Protein AF-A0A0C9ZF74-F1 (afdb_monomer_lite)

Secondary structure (DSSP, 8-state):
-HHHHH----SSTTEEE--STTT--EEEHHHHHHHIIIIIS---EE-TTT--EESSHHHHHHHHHS-SS--------------------

Foldseek 3Di:
DCCVPQPFDDPDQFWTFHPPVPGRDIDGPVVVVLVCCCPPVVNWDADPQPRDIHSDDVVNVVCVVVPPGDDPDPPPPPVPPDPPPDDDD

Structure (mmCIF, N/CA/C/O backbone):
data_AF-A0A0C9ZF74-F1
#
_entry.id   AF-A0A0C9ZF74-F1
#
loop_
_atom_site.group_PDB
_atom_site.id
_atom_site.type_symbol
_atom_site.label_atom_id
_atom_site.label_alt_id
_atom_site.label_comp_id
_atom_site.label_asym_id
_atom_site.label_entity_id
_atom_site.label_seq_id
_atom_site.pdbx_PDB_ins_code
_atom_site.Cartn_x
_atom_site.Cartn_y
_atom_site.Cartn_z
_atom_site.occupancy
_atom_site.B_iso_or_e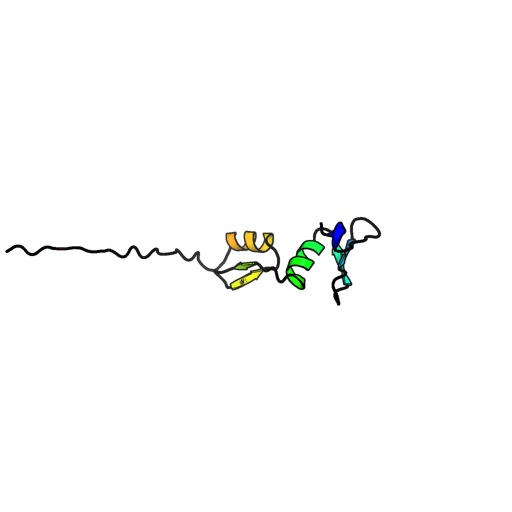quiv
_atom_site.auth_seq_id
_atom_site.auth_comp_id
_atom_site.auth_asym_id
_atom_site.auth_atom_id
_atom_site.pdbx_PDB_model_num
ATOM 1 N N . HIS A 1 1 ? 11.088 -15.273 -8.066 1.00 50.59 1 HIS A N 1
ATOM 2 C CA . HIS A 1 1 ? 9.679 -15.070 -8.462 1.00 50.59 1 HIS A CA 1
ATOM 3 C C . HIS A 1 1 ? 9.507 -13.745 -9.205 1.00 50.59 1 HIS A C 1
ATOM 5 O O . HIS A 1 1 ? 9.324 -13.794 -10.410 1.00 50.59 1 HIS A O 1
ATOM 11 N N . LEU A 1 2 ? 9.689 -12.579 -8.559 1.00 51.56 2 LEU A N 1
ATOM 12 C CA . LEU A 1 2 ? 9.529 -11.266 -9.216 1.00 51.56 2 LEU A CA 1
ATOM 13 C C . LEU A 1 2 ? 10.518 -10.998 -10.374 1.00 51.56 2 LEU A C 1
ATOM 15 O O . LEU A 1 2 ? 10.070 -10.707 -11.475 1.00 51.56 2 LEU A O 1
ATOM 19 N N . CYS A 1 3 ? 11.834 -11.196 -10.195 1.00 53.28 3 CYS A N 1
ATOM 20 C CA . CYS A 1 3 ? 12.797 -11.048 -11.307 1.00 53.28 3 CYS A CA 1
ATOM 21 C C . CYS A 1 3 ? 12.602 -12.075 -12.434 1.00 53.28 3 CYS A C 1
ATOM 23 O O . CYS A 1 3 ? 12.835 -11.765 -13.595 1.00 53.28 3 CYS A O 1
ATOM 25 N N . SER A 1 4 ? 12.191 -13.295 -12.084 1.00 50.84 4 SER A N 1
ATOM 26 C CA . SER A 1 4 ? 12.108 -14.447 -12.991 1.00 50.84 4 SER A CA 1
ATOM 27 C C . SER A 1 4 ? 10.936 -14.348 -13.973 1.00 50.84 4 SER A C 1
ATOM 29 O O . SER A 1 4 ? 11.049 -14.807 -15.101 1.00 50.84 4 SER A O 1
ATOM 31 N N . VAL A 1 5 ? 9.813 -13.778 -13.523 1.00 54.78 5 VAL A N 1
ATOM 32 C CA . VAL A 1 5 ? 8.546 -13.735 -14.275 1.00 54.78 5 VAL A CA 1
ATOM 33 C C . VAL A 1 5 ? 8.232 -12.324 -14.780 1.00 54.78 5 VAL A C 1
ATOM 35 O O . VAL A 1 5 ? 7.649 -12.181 -15.847 1.00 54.78 5 VAL A O 1
ATOM 38 N N . HIS A 1 6 ? 8.649 -11.276 -14.057 1.00 57.78 6 HIS A N 1
ATOM 39 C CA . HIS A 1 6 ? 8.269 -9.889 -14.360 1.00 57.78 6 HIS A CA 1
ATOM 40 C C . HIS A 1 6 ? 9.420 -9.020 -14.907 1.00 57.78 6 HIS A C 1
ATOM 42 O O . HIS A 1 6 ? 9.243 -7.819 -15.084 1.00 57.78 6 HIS A O 1
ATOM 48 N N . GLY A 1 7 ? 10.593 -9.601 -15.201 1.00 56.75 7 GLY A N 1
ATOM 49 C CA . GLY A 1 7 ? 11.604 -8.956 -16.054 1.00 56.75 7 GLY A CA 1
ATOM 50 C C . GLY A 1 7 ? 12.333 -7.743 -15.459 1.00 56.75 7 GLY A C 1
ATOM 51 O O . GLY A 1 7 ? 12.656 -6.808 -16.185 1.00 56.75 7 GLY A O 1
ATOM 52 N N . CYS A 1 8 ? 12.633 -7.737 -14.159 1.00 59.41 8 CYS A N 1
ATOM 53 C CA . CYS A 1 8 ? 13.493 -6.706 -13.567 1.00 59.41 8 CYS A CA 1
ATOM 54 C C . CYS A 1 8 ? 14.963 -6.908 -14.000 1.00 59.41 8 CYS A C 1
ATOM 56 O O . CYS A 1 8 ? 15.646 -7.779 -13.462 1.00 59.41 8 CYS A O 1
ATOM 58 N N . ARG A 1 9 ? 15.449 -6.112 -14.964 1.00 57.59 9 ARG A N 1
ATOM 59 C CA . ARG A 1 9 ? 16.877 -5.985 -15.319 1.00 57.59 9 ARG A CA 1
ATOM 60 C C . ARG A 1 9 ? 17.403 -4.641 -14.809 1.00 57.59 9 ARG A C 1
ATOM 62 O O . ARG A 1 9 ? 16.853 -3.612 -15.186 1.00 57.59 9 ARG A O 1
ATOM 69 N N . GLY A 1 10 ? 18.422 -4.668 -13.951 1.00 55.94 10 GLY A N 1
ATOM 70 C CA . GLY A 1 10 ? 19.155 -3.484 -13.480 1.00 55.94 10 GLY A CA 1
ATOM 71 C C . GLY A 1 10 ? 20.522 -3.373 -14.163 1.00 55.94 10 GLY A C 1
ATOM 72 O O . GLY A 1 10 ? 21.073 -4.389 -14.588 1.00 55.94 10 GLY A O 1
ATOM 73 N N . ALA A 1 11 ? 21.045 -2.151 -14.291 1.00 57.72 11 ALA A N 1
ATOM 74 C CA . ALA A 1 11 ? 22.396 -1.874 -14.804 1.00 57.72 11 ALA A CA 1
ATOM 75 C C . ALA A 1 11 ? 23.482 -2.077 -13.723 1.00 57.72 11 ALA A C 1
ATOM 77 O O . ALA A 1 11 ? 24.618 -2.430 -14.022 1.00 57.72 11 ALA A O 1
ATOM 78 N N . ASP A 1 12 ? 23.085 -1.922 -12.466 1.00 61.97 12 ASP A N 1
ATOM 79 C CA . ASP A 1 12 ? 23.784 -2.167 -11.214 1.00 61.97 12 ASP A CA 1
ATOM 80 C C . ASP A 1 12 ? 22.696 -2.596 -10.200 1.00 61.97 12 ASP A C 1
ATOM 82 O O . ASP A 1 12 ? 21.578 -2.092 -10.250 1.00 61.97 12 ASP A O 1
ATOM 86 N N . ASP A 1 13 ? 22.937 -3.585 -9.330 1.00 62.62 13 ASP A N 1
ATOM 87 C CA . ASP A 1 13 ? 21.911 -4.329 -8.537 1.00 62.62 13 ASP A CA 1
ATOM 88 C C . ASP A 1 13 ? 21.044 -3.475 -7.564 1.00 62.62 13 ASP A C 1
ATOM 90 O O . ASP A 1 13 ? 20.240 -3.998 -6.790 1.00 62.62 13 ASP A O 1
ATOM 94 N N . THR A 1 14 ? 21.173 -2.149 -7.597 1.00 71.31 14 THR A N 1
ATOM 95 C CA . THR A 1 14 ? 20.547 -1.192 -6.679 1.00 71.31 14 THR A CA 1
ATOM 96 C C . THR A 1 14 ? 19.177 -0.703 -7.159 1.00 71.31 14 THR A C 1
ATOM 98 O O . THR A 1 14 ? 18.254 -0.579 -6.349 1.00 71.31 14 THR A O 1
ATOM 101 N N . THR A 1 15 ? 19.009 -0.471 -8.468 1.00 79.62 15 THR A N 1
ATOM 102 C CA . THR A 1 15 ? 17.802 0.165 -9.032 1.00 79.62 15 THR A CA 1
ATOM 103 C C . THR A 1 15 ? 17.103 -0.755 -10.028 1.00 79.62 15 THR A C 1
ATOM 105 O O . THR A 1 15 ? 17.705 -1.243 -10.981 1.00 79.62 15 THR A O 1
ATOM 108 N N . LEU A 1 16 ? 15.804 -0.977 -9.820 1.00 80.75 16 LEU A N 1
ATOM 109 C CA . LEU A 1 16 ? 14.939 -1.785 -10.673 1.00 80.75 16 LEU A CA 1
ATOM 110 C C . LEU A 1 16 ? 13.849 -0.918 -11.312 1.00 80.75 16 LEU A C 1
ATOM 112 O O . LEU A 1 16 ? 13.245 -0.067 -10.659 1.00 80.75 16 LEU A O 1
ATOM 116 N N . THR A 1 17 ? 13.566 -1.180 -12.585 1.00 85.25 17 THR A N 1
ATOM 117 C CA . THR A 1 17 ? 12.479 -0.536 -13.334 1.00 85.25 17 THR A CA 1
ATOM 118 C C . THR A 1 17 ? 11.216 -1.401 -13.295 1.00 85.25 17 THR A C 1
ATOM 120 O O . THR A 1 17 ? 11.278 -2.614 -13.505 1.00 85.25 17 THR A O 1
ATOM 123 N N . CYS A 1 18 ? 10.061 -0.786 -13.039 1.00 86.50 18 CYS A N 1
ATOM 124 C CA . CYS A 1 18 ? 8.747 -1.407 -13.157 1.00 86.50 18 CYS A CA 1
ATOM 125 C C . CYS A 1 18 ? 8.288 -1.395 -14.620 1.00 86.50 18 CYS A C 1
ATOM 127 O O . CYS A 1 18 ? 8.090 -0.331 -15.201 1.00 86.50 18 CYS A O 1
ATOM 129 N N . TRP A 1 19 ? 8.076 -2.576 -15.199 1.00 85.44 19 TRP A N 1
ATOM 130 C CA . TRP A 1 19 ? 7.671 -2.753 -16.601 1.00 85.44 19 TRP A CA 1
ATOM 131 C C . TRP A 1 19 ? 6.181 -3.069 -16.770 1.00 85.44 19 TRP A C 1
ATOM 133 O O . TRP A 1 19 ? 5.775 -3.633 -17.783 1.00 85.44 19 TRP A O 1
ATOM 143 N N . TRP A 1 20 ? 5.357 -2.741 -15.773 1.00 86.62 20 TRP A N 1
ATOM 144 C CA . TRP A 1 20 ? 3.910 -2.840 -15.926 1.00 86.62 20 TRP A CA 1
ATOM 145 C C . TRP A 1 20 ? 3.424 -1.838 -16.976 1.00 86.62 20 TRP A C 1
ATOM 147 O O . TRP A 1 20 ? 3.965 -0.730 -17.070 1.00 86.62 20 TRP A O 1
ATOM 157 N N . ASP A 1 21 ? 2.405 -2.228 -17.741 1.00 86.56 21 ASP A N 1
ATOM 158 C CA . ASP A 1 21 ? 1.822 -1.400 -18.796 1.00 86.56 21 ASP A CA 1
ATOM 159 C C . ASP A 1 21 ? 1.471 0.007 -18.277 1.00 86.56 21 ASP A C 1
ATOM 161 O O . ASP A 1 21 ? 0.750 0.160 -17.289 1.00 86.56 21 ASP A O 1
ATOM 165 N N . GLY A 1 22 ? 2.070 1.028 -18.897 1.00 88.25 22 GLY A N 1
ATOM 166 C CA . GLY A 1 22 ? 1.906 2.438 -18.527 1.00 88.25 22 GLY A CA 1
ATOM 167 C C . GLY A 1 22 ? 2.653 2.938 -17.276 1.00 88.25 22 GLY A C 1
ATOM 168 O O . GLY A 1 22 ? 2.400 4.069 -16.867 1.00 88.25 22 GLY A O 1
ATOM 169 N N . CYS A 1 23 ? 3.553 2.162 -16.647 1.00 88.44 23 CYS A N 1
ATOM 170 C CA . CYS A 1 23 ? 4.194 2.563 -15.381 1.00 88.44 23 CYS A CA 1
ATOM 171 C C . CYS A 1 23 ? 5.630 3.111 -15.496 1.00 88.44 23 CYS A C 1
ATOM 173 O O . CYS A 1 23 ? 5.883 4.250 -15.104 1.00 88.44 23 CYS A O 1
ATOM 175 N N . ALA A 1 24 ? 6.583 2.300 -15.969 1.00 89.25 24 ALA A N 1
ATOM 176 C CA . ALA A 1 24 ? 8.000 2.658 -16.160 1.00 89.25 24 ALA A CA 1
ATOM 177 C C . ALA A 1 24 ? 8.726 3.319 -14.953 1.00 89.25 24 ALA A C 1
ATOM 179 O O . ALA A 1 24 ? 9.731 4.011 -15.131 1.00 89.25 24 ALA A O 1
ATOM 180 N N . GLN A 1 25 ? 8.249 3.126 -13.715 1.00 88.81 25 GLN A N 1
ATOM 181 C CA . GLN A 1 25 ? 8.850 3.725 -12.512 1.00 88.81 25 GLN A CA 1
ATOM 182 C C . GLN A 1 25 ? 10.180 3.060 -12.133 1.00 88.81 25 GLN A C 1
ATOM 184 O O . GLN A 1 25 ? 10.311 1.842 -12.218 1.00 88.81 25 GLN A O 1
ATOM 189 N N . HIS A 1 26 ? 11.144 3.848 -11.653 1.00 88.25 26 HIS A N 1
ATOM 190 C CA . HIS A 1 26 ? 12.457 3.371 -11.205 1.00 88.25 26 HIS A CA 1
ATOM 191 C C . HIS A 1 26 ? 12.523 3.423 -9.686 1.00 88.25 26 HIS A C 1
ATOM 193 O O . HIS A 1 26 ? 12.213 4.449 -9.083 1.00 88.25 26 HIS A O 1
ATOM 199 N N . MET A 1 27 ? 12.893 2.315 -9.056 1.00 88.00 27 MET A N 1
ATOM 200 C CA . MET A 1 27 ? 12.873 2.191 -7.605 1.00 88.00 27 MET A CA 1
ATOM 201 C C . MET A 1 27 ? 13.981 1.278 -7.112 1.00 88.00 27 MET A C 1
ATOM 203 O O . MET A 1 27 ? 14.417 0.367 -7.809 1.00 88.00 27 MET A O 1
ATOM 207 N N . GLU A 1 28 ? 14.376 1.455 -5.857 1.00 82.62 28 GLU A N 1
ATOM 208 C CA . GLU A 1 28 ? 15.216 0.471 -5.186 1.00 82.62 28 GLU A CA 1
ATOM 209 C C . GLU A 1 28 ? 14.515 -0.892 -5.099 1.00 82.62 28 GLU A C 1
ATOM 211 O O . GLU A 1 28 ? 13.285 -0.992 -4.988 1.00 82.62 28 GLU A O 1
ATOM 216 N N . LYS A 1 29 ? 15.308 -1.965 -5.060 1.00 77.75 29 LYS A N 1
ATOM 217 C CA . LYS A 1 29 ? 14.834 -3.358 -4.985 1.00 77.75 29 LYS A CA 1
ATOM 218 C C . LYS A 1 29 ? 13.795 -3.619 -3.888 1.00 77.75 29 LYS A C 1
ATOM 220 O O . LYS A 1 29 ? 12.845 -4.370 -4.092 1.00 77.75 29 LYS A O 1
ATOM 225 N N . CYS A 1 30 ? 13.935 -2.990 -2.724 1.00 79.31 30 CYS A N 1
ATOM 226 C CA . CYS A 1 30 ? 12.984 -3.136 -1.616 1.00 79.31 30 CYS A CA 1
ATOM 227 C C . CYS A 1 30 ? 11.707 -2.292 -1.791 1.00 79.31 30 CYS A C 1
ATOM 229 O O . CYS A 1 30 ? 10.672 -2.599 -1.191 1.00 79.31 30 CYS A O 1
ATOM 231 N N . ALA A 1 31 ? 11.767 -1.226 -2.590 1.00 85.50 31 ALA A N 1
ATOM 232 C CA . ALA A 1 31 ? 10.650 -0.325 -2.848 1.00 85.50 31 ALA A CA 1
ATOM 233 C C . ALA A 1 31 ? 9.753 -0.830 -3.988 1.00 85.50 31 ALA A C 1
ATOM 235 O O . ALA A 1 31 ? 8.529 -0.741 -3.872 1.00 85.50 31 ALA A O 1
ATOM 236 N N . ILE A 1 32 ? 10.328 -1.455 -5.025 1.00 85.62 32 ILE A N 1
ATOM 237 C CA . ILE A 1 32 ? 9.561 -1.936 -6.185 1.00 85.62 32 ILE A CA 1
ATOM 238 C C . ILE A 1 32 ? 8.498 -2.979 -5.804 1.00 85.62 32 ILE A C 1
ATOM 240 O O . ILE A 1 32 ? 7.399 -2.978 -6.351 1.00 85.62 32 ILE A O 1
ATOM 244 N N . VAL A 1 33 ? 8.775 -3.828 -4.806 1.00 84.12 33 VAL A N 1
ATOM 245 C CA . VAL A 1 33 ? 7.813 -4.833 -4.317 1.00 84.12 33 VAL A CA 1
ATOM 246 C C . VAL A 1 33 ? 6.566 -4.162 -3.742 1.00 84.12 33 VAL A C 1
ATOM 248 O O . VAL A 1 33 ? 5.445 -4.560 -4.054 1.00 84.12 33 VAL A O 1
ATOM 251 N N . LYS A 1 34 ? 6.756 -3.119 -2.924 1.00 85.56 34 LYS A N 1
ATOM 252 C CA . LYS A 1 34 ? 5.648 -2.356 -2.332 1.00 85.56 34 LYS A CA 1
ATOM 253 C C . LYS A 1 34 ? 4.879 -1.589 -3.401 1.00 85.56 34 LYS A C 1
ATOM 255 O O . LYS A 1 34 ? 3.656 -1.547 -3.350 1.00 85.56 34 LYS A O 1
ATOM 260 N N . HIS A 1 35 ? 5.590 -1.019 -4.370 1.00 89.62 35 HIS A N 1
ATOM 261 C CA . HIS A 1 35 ? 4.984 -0.333 -5.504 1.00 89.62 35 HIS A CA 1
ATOM 262 C C . HIS A 1 35 ? 4.070 -1.258 -6.310 1.00 89.62 35 HIS A C 1
ATOM 264 O O . HIS A 1 35 ? 2.908 -0.919 -6.515 1.00 89.62 35 HIS A O 1
ATOM 270 N N . ILE A 1 36 ? 4.547 -2.450 -6.680 1.00 88.25 36 ILE A N 1
ATOM 271 C CA . ILE A 1 36 ? 3.741 -3.437 -7.406 1.00 88.25 36 ILE A CA 1
ATOM 272 C C . ILE A 1 36 ? 2.498 -3.825 -6.600 1.00 88.25 36 ILE A C 1
ATOM 274 O O . ILE A 1 36 ? 1.387 -3.827 -7.128 1.00 88.25 36 ILE A O 1
ATOM 278 N N . GLN A 1 37 ? 2.672 -4.115 -5.309 1.00 88.44 37 GLN A N 1
ATOM 279 C CA . GLN A 1 37 ? 1.565 -4.481 -4.430 1.00 88.44 37 GLN A CA 1
ATOM 280 C C . GLN A 1 37 ? 0.503 -3.379 -4.346 1.00 88.44 37 GLN A C 1
ATOM 282 O O . GLN A 1 37 ? -0.675 -3.669 -4.518 1.00 88.44 37 GLN A O 1
ATOM 287 N N . ALA A 1 38 ? 0.904 -2.129 -4.127 1.00 89.56 38 ALA A N 1
ATOM 288 C CA . ALA A 1 38 ? -0.032 -1.030 -3.925 1.00 89.56 38 ALA A CA 1
ATOM 289 C C . ALA A 1 38 ? -0.681 -0.537 -5.227 1.00 89.56 38 ALA A C 1
ATOM 291 O O . ALA A 1 38 ? -1.892 -0.340 -5.266 1.00 89.56 38 ALA A O 1
ATOM 292 N N . ILE A 1 39 ? 0.115 -0.323 -6.278 1.00 90.19 39 ILE A N 1
ATOM 293 C CA . ILE A 1 39 ? -0.335 0.349 -7.506 1.00 90.19 39 ILE A CA 1
ATOM 294 C C . ILE A 1 39 ? -0.989 -0.628 -8.473 1.00 90.19 39 ILE A C 1
ATOM 296 O O . ILE A 1 39 ? -2.002 -0.303 -9.083 1.00 90.19 39 ILE A O 1
ATOM 300 N N . HIS A 1 40 ? -0.428 -1.827 -8.607 1.00 90.56 40 HIS A N 1
ATOM 301 C CA . HIS A 1 40 ? -0.863 -2.756 -9.642 1.00 90.56 40 HIS A CA 1
ATOM 302 C C . HIS A 1 40 ? -1.740 -3.889 -9.117 1.00 90.56 40 HIS A C 1
ATOM 304 O O . HIS A 1 40 ? -2.660 -4.321 -9.803 1.00 90.56 40 HIS A O 1
ATOM 310 N N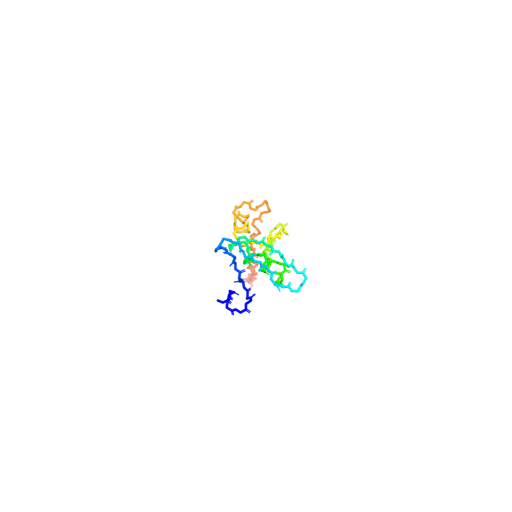 . LEU A 1 41 ? -1.488 -4.354 -7.891 1.00 89.31 41 LEU A N 1
ATOM 311 C CA . LEU A 1 41 ? -2.294 -5.404 -7.261 1.00 89.31 41 LEU A CA 1
ATOM 312 C C . LEU A 1 41 ? -3.383 -4.853 -6.330 1.00 89.31 41 LEU A C 1
ATOM 314 O O . LEU A 1 41 ? -4.185 -5.628 -5.814 1.00 89.31 41 LEU A O 1
ATOM 318 N N . GLY A 1 42 ? -3.404 -3.539 -6.077 1.00 90.00 42 GLY A N 1
ATOM 319 C CA . GLY A 1 42 ? -4.384 -2.899 -5.193 1.00 90.00 42 GLY A CA 1
ATOM 320 C C . GLY A 1 42 ? -4.308 -3.358 -3.731 1.00 90.00 42 GLY A C 1
ATOM 321 O O . GLY A 1 42 ? -5.262 -3.188 -2.971 1.00 90.00 42 GLY A O 1
ATOM 322 N N . VAL A 1 43 ? -3.190 -3.957 -3.314 1.00 91.12 43 VAL A N 1
ATOM 323 C CA . VAL A 1 43 ? -2.985 -4.431 -1.946 1.00 91.12 43 VAL A CA 1
ATOM 324 C C . VAL A 1 43 ? -2.853 -3.225 -1.031 1.00 91.12 43 VAL A C 1
ATOM 326 O O . VAL A 1 43 ? -1.887 -2.463 -1.091 1.00 91.12 43 VAL A O 1
ATOM 329 N N . THR A 1 44 ? -3.827 -3.075 -0.144 1.00 94.38 44 THR A N 1
ATOM 330 C CA . THR A 1 44 ? -3.874 -1.996 0.837 1.00 94.38 44 THR A CA 1
ATOM 331 C C . THR A 1 44 ? -4.207 -2.543 2.219 1.00 94.38 44 THR A C 1
ATOM 333 O O . THR A 1 44 ? -4.792 -3.616 2.371 1.00 94.38 44 THR A O 1
ATOM 336 N N . TYR A 1 45 ? -3.806 -1.803 3.250 1.00 93.56 45 TYR A N 1
ATOM 337 C CA . TYR A 1 45 ? -3.978 -2.183 4.649 1.00 93.56 45 TYR A CA 1
ATOM 338 C C . TYR A 1 45 ? -4.850 -1.141 5.360 1.00 93.56 45 TYR A C 1
ATOM 340 O O . TYR A 1 45 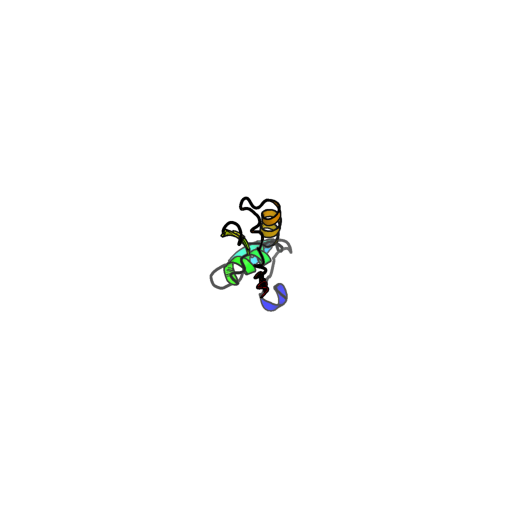? -4.316 -0.200 5.955 1.00 93.56 45 TYR A O 1
ATOM 348 N N . PRO A 1 46 ? -6.187 -1.244 5.266 1.00 94.00 46 PRO A N 1
ATOM 349 C CA . PRO A 1 46 ? -7.098 -0.318 5.926 1.00 94.00 46 PRO A CA 1
ATOM 350 C C . PRO A 1 46 ? -7.200 -0.593 7.429 1.00 94.00 46 PRO A C 1
ATOM 352 O O . PRO A 1 46 ? -7.437 -1.719 7.877 1.00 94.00 46 PRO A O 1
ATOM 355 N N . CYS A 1 47 ? -7.094 0.459 8.234 1.00 94.94 47 CYS A N 1
ATOM 356 C CA . CYS A 1 47 ? -7.394 0.398 9.653 1.00 94.94 47 CYS A CA 1
ATOM 357 C C . CYS A 1 47 ? -8.904 0.453 9.881 1.00 94.94 47 CYS A C 1
ATOM 359 O O . CYS A 1 47 ? -9.528 1.498 9.738 1.00 94.94 47 CYS A O 1
ATOM 361 N N . ARG A 1 48 ? -9.502 -0.650 10.340 1.00 91.19 48 ARG A N 1
ATOM 362 C CA . ARG A 1 48 ? -10.942 -0.701 10.658 1.00 91.19 48 ARG A CA 1
ATOM 363 C C . ARG A 1 48 ? -11.360 0.170 11.851 1.00 91.19 48 ARG A C 1
ATOM 365 O O . ARG A 1 48 ? -12.552 0.357 12.066 1.00 91.19 48 ARG A O 1
ATOM 372 N N . ARG A 1 49 ? -10.405 0.675 12.645 1.00 90.38 49 ARG A N 1
ATOM 373 C CA . ARG A 1 49 ? -10.682 1.556 13.795 1.00 90.38 49 ARG A CA 1
ATOM 374 C C . ARG A 1 49 ? -10.868 3.011 13.367 1.00 90.38 49 ARG A C 1
ATOM 376 O O . ARG A 1 49 ? -11.804 3.644 13.833 1.00 90.38 49 ARG A O 1
ATOM 383 N N . CYS A 1 50 ? -9.993 3.531 12.503 1.00 94.12 50 CYS A N 1
ATOM 384 C CA . CYS A 1 50 ? -9.995 4.945 12.100 1.00 94.12 50 CYS A CA 1
ATOM 385 C C . CYS A 1 50 ? -10.211 5.190 10.597 1.00 94.12 50 CYS A C 1
ATOM 387 O O . CYS A 1 50 ? -10.252 6.339 10.179 1.00 94.12 50 CYS A O 1
ATOM 389 N N . GLY A 1 51 ? -10.303 4.143 9.776 1.00 92.69 51 GLY A N 1
ATOM 390 C CA . GLY A 1 51 ? -10.510 4.235 8.327 1.00 92.69 51 GLY A CA 1
ATOM 391 C C . GLY A 1 51 ? -9.261 4.564 7.500 1.00 92.69 51 GLY A C 1
ATOM 392 O O . GLY A 1 51 ? -9.321 4.515 6.274 1.00 92.69 51 GLY A O 1
ATOM 393 N N . ILE A 1 52 ? -8.118 4.863 8.129 1.00 94.31 52 ILE A N 1
ATOM 394 C CA . ILE A 1 52 ? -6.886 5.210 7.403 1.00 94.31 52 ILE A CA 1
ATOM 395 C C . ILE A 1 52 ? -6.364 3.991 6.641 1.00 94.31 52 ILE A C 1
ATOM 397 O O . ILE A 1 52 ? -6.218 2.909 7.212 1.00 94.31 52 ILE A O 1
ATOM 401 N N . THR A 1 53 ? -6.045 4.186 5.364 1.00 94.06 53 THR A N 1
ATOM 402 C CA . THR A 1 53 ? -5.525 3.139 4.481 1.00 94.06 53 THR A CA 1
ATOM 403 C C . THR A 1 53 ? -4.034 3.322 4.245 1.00 94.06 53 THR A C 1
ATOM 405 O O . THR A 1 53 ? -3.579 4.412 3.909 1.00 94.06 53 THR A O 1
ATOM 408 N N . PHE A 1 54 ? -3.268 2.245 4.414 1.00 93.06 54 PHE A N 1
ATOM 409 C CA . PHE A 1 54 ? -1.819 2.246 4.234 1.00 93.06 54 PHE A CA 1
ATOM 410 C C . PHE A 1 54 ? -1.421 1.406 3.018 1.00 93.06 54 PHE A C 1
ATOM 412 O O . PHE A 1 54 ? -1.933 0.306 2.823 1.00 93.06 54 PHE A O 1
ATOM 419 N N . ALA A 1 55 ? -0.445 1.886 2.246 1.00 86.88 55 ALA A N 1
ATOM 420 C CA . ALA A 1 55 ? 0.119 1.167 1.098 1.00 86.88 55 ALA A CA 1
ATOM 421 C C . ALA A 1 55 ? 1.113 0.051 1.492 1.00 86.88 55 ALA A C 1
ATOM 423 O O . ALA A 1 55 ? 1.631 -0.656 0.635 1.00 86.88 55 ALA A O 1
ATOM 424 N N . GLY A 1 56 ? 1.430 -0.107 2.784 1.00 88.50 56 GLY A N 1
ATOM 425 C CA . GLY A 1 56 ? 2.421 -1.080 3.236 1.00 88.50 56 GLY A CA 1
ATOM 426 C C . GLY A 1 56 ? 2.159 -1.627 4.634 1.00 88.50 56 GLY A C 1
ATOM 427 O O . GLY A 1 56 ? 1.778 -0.893 5.548 1.00 88.50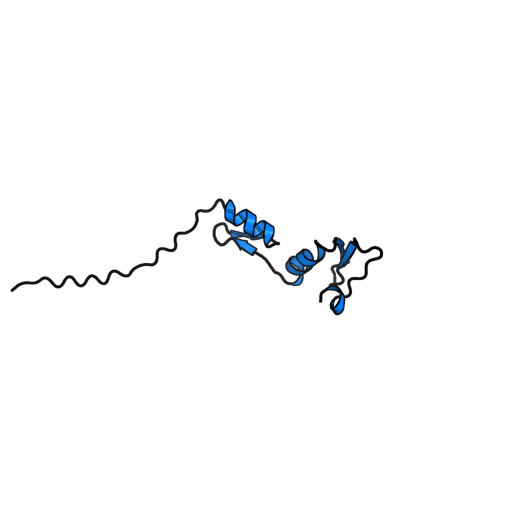 56 GLY A O 1
ATOM 428 N N . LYS A 1 57 ? 2.446 -2.924 4.800 1.00 89.75 57 LYS A N 1
ATOM 429 C CA . LYS A 1 57 ? 2.210 -3.693 6.029 1.00 89.75 57 LYS A CA 1
ATOM 430 C C . LYS A 1 57 ? 2.881 -3.083 7.264 1.00 89.75 57 LYS A C 1
ATOM 432 O O . LYS A 1 57 ? 2.220 -2.885 8.273 1.00 89.75 57 LYS A O 1
ATOM 437 N N . ARG A 1 58 ? 4.166 -2.717 7.174 1.00 90.75 58 ARG A N 1
ATOM 438 C CA . ARG A 1 58 ? 4.917 -2.157 8.317 1.00 90.75 58 ARG A CA 1
ATOM 439 C C . ARG A 1 58 ? 4.329 -0.837 8.819 1.00 90.75 58 ARG A C 1
ATOM 441 O O . ARG A 1 58 ? 4.235 -0.633 10.024 1.00 90.75 58 ARG A O 1
ATOM 448 N N . SER A 1 59 ? 3.929 0.055 7.913 1.00 92.31 59 SER A N 1
ATOM 449 C CA . SER A 1 59 ? 3.311 1.332 8.290 1.00 92.31 59 SER A CA 1
ATOM 450 C C . SER A 1 59 ? 1.961 1.113 8.972 1.00 92.31 59 SER A C 1
ATOM 452 O O . SER A 1 59 ? 1.662 1.766 9.967 1.00 92.31 59 SER A O 1
ATOM 454 N N . PHE A 1 60 ? 1.180 0.148 8.481 1.00 95.06 60 PHE A N 1
ATOM 455 C CA . PHE A 1 60 ? -0.064 -0.276 9.115 1.00 95.06 60 PHE A CA 1
ATOM 456 C C . PHE A 1 60 ? 0.159 -0.878 10.511 1.00 95.06 60 PHE A C 1
ATOM 458 O O . PHE A 1 60 ? -0.523 -0.493 11.455 1.00 95.06 60 PHE A O 1
ATOM 465 N N . GLU A 1 61 ? 1.132 -1.776 10.678 1.00 94.50 61 GLU A N 1
ATOM 466 C CA . GLU A 1 61 ? 1.452 -2.392 11.975 1.00 94.50 61 GLU A CA 1
ATOM 467 C C . GLU A 1 61 ? 1.886 -1.355 13.013 1.00 94.50 61 GLU A C 1
ATOM 469 O O . GLU A 1 61 ? 1.370 -1.351 14.130 1.00 94.50 61 GLU A O 1
ATOM 474 N N . LEU A 1 62 ? 2.768 -0.426 12.629 1.00 94.75 62 LEU A N 1
ATOM 475 C CA . LEU A 1 62 ? 3.162 0.693 13.489 1.00 94.75 62 LEU A CA 1
ATOM 476 C C . LEU A 1 62 ? 1.960 1.576 13.842 1.00 94.75 62 LEU A C 1
ATOM 478 O O . LEU A 1 62 ? 1.802 1.970 14.997 1.00 94.75 62 LEU A O 1
ATOM 482 N N . HIS A 1 63 ? 1.072 1.835 12.880 1.00 94.62 63 HIS A N 1
ATOM 483 C CA . HIS A 1 63 ? -0.163 2.564 13.139 1.00 94.62 63 HIS A CA 1
ATOM 484 C C . HIS A 1 63 ? -1.064 1.848 14.156 1.00 94.62 63 HIS A C 1
ATOM 486 O O . HIS A 1 63 ? -1.648 2.511 15.007 1.00 94.62 63 HIS A O 1
ATOM 492 N N . LEU A 1 64 ? -1.187 0.517 14.121 1.00 92.94 64 LEU A N 1
ATOM 493 C CA . LEU A 1 64 ? -2.051 -0.214 15.056 1.00 92.94 64 LEU A CA 1
ATOM 494 C C . LEU A 1 64 ? -1.634 -0.050 16.524 1.00 92.94 64 LEU A C 1
ATOM 496 O O . LEU A 1 64 ? -2.511 -0.058 17.398 1.00 92.94 64 LEU A O 1
ATOM 500 N N . LEU A 1 65 ? -0.334 0.129 16.785 1.00 92.88 65 LEU A N 1
ATOM 501 C CA . LEU A 1 65 ? 0.204 0.379 18.124 1.00 92.88 65 LEU A CA 1
ATOM 502 C C . LEU A 1 65 ? -0.269 1.728 18.687 1.00 92.88 65 LEU A C 1
ATOM 504 O O . LEU A 1 65 ? -0.612 1.806 19.863 1.00 92.88 65 LEU A O 1
ATOM 508 N N . GLY A 1 66 ? -0.338 2.760 17.839 1.00 92.00 66 GLY A N 1
ATOM 509 C CA . GLY A 1 66 ? -0.689 4.136 18.214 1.00 92.00 66 GLY A CA 1
ATOM 510 C C . GLY A 1 66 ? -2.012 4.643 17.635 1.00 92.00 66 GLY A C 1
ATOM 511 O O . GLY A 1 66 ? -2.208 5.850 17.534 1.00 92.00 66 GLY A O 1
ATOM 512 N N . CYS A 1 67 ? -2.900 3.752 17.185 1.00 93.06 67 CYS A N 1
ATOM 513 C CA . CYS A 1 67 ? -4.101 4.153 16.455 1.00 93.06 67 CYS A CA 1
ATOM 514 C C . CYS A 1 67 ? -4.980 5.079 17.326 1.00 93.06 67 CYS A C 1
ATOM 516 O O . CYS A 1 67 ? -5.390 4.640 18.408 1.00 93.06 67 CYS A O 1
ATOM 518 N N . PRO A 1 68 ? -5.312 6.304 16.856 1.00 87.81 68 PRO A N 1
ATOM 519 C CA . PRO A 1 68 ? -6.047 7.294 17.652 1.00 87.81 68 PRO A CA 1
ATOM 520 C C . PRO A 1 68 ? -7.462 6.854 18.033 1.00 87.81 68 PRO A C 1
ATOM 522 O O . PRO A 1 68 ? -7.971 7.213 19.089 1.00 87.81 68 PRO A O 1
ATOM 525 N N . ALA A 1 69 ? -8.115 6.075 17.168 1.00 87.50 69 ALA A N 1
ATOM 526 C CA . ALA A 1 69 ? -9.456 5.573 17.430 1.00 87.50 69 ALA A CA 1
ATOM 527 C C . ALA A 1 69 ? -9.398 4.447 18.470 1.00 87.50 69 ALA A C 1
ATOM 529 O O . ALA A 1 69 ? -8.536 3.578 18.345 1.00 87.50 69 ALA A O 1
ATOM 530 N N . PRO A 1 70 ? -10.303 4.380 19.459 1.00 80.62 70 PRO A N 1
ATOM 531 C CA . PRO A 1 70 ? -10.259 3.366 20.510 1.00 80.62 70 PRO A CA 1
ATOM 532 C C . PRO A 1 70 ? -10.317 1.943 19.937 1.00 80.62 70 PRO A C 1
ATOM 534 O O . PRO A 1 70 ? -10.857 1.693 18.854 1.00 80.62 70 PRO A O 1
ATOM 537 N N . LYS A 1 71 ? -9.736 0.975 20.654 1.00 75.38 71 LYS A N 1
ATOM 538 C CA . LYS A 1 71 ? -9.955 -0.441 20.338 1.00 75.38 71 LYS A CA 1
ATOM 539 C C . LYS A 1 71 ? -11.435 -0.713 20.606 1.00 75.38 71 LYS A C 1
ATOM 541 O O . LYS A 1 71 ? -11.846 -0.659 21.761 1.00 75.38 71 LYS A O 1
ATOM 546 N N . LYS A 1 72 ? -12.237 -0.967 19.566 1.00 65.19 72 LYS A N 1
ATOM 547 C CA . LYS A 1 72 ? -13.603 -1.462 19.771 1.00 65.19 72 LYS A CA 1
ATOM 548 C C . LYS A 1 72 ? -13.488 -2.778 20.540 1.00 65.19 72 LYS A C 1
ATOM 550 O O . LYS A 1 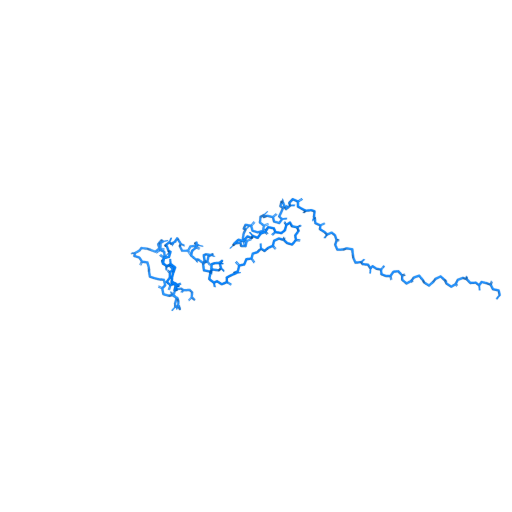72 ? -12.938 -3.746 20.017 1.00 65.19 72 LYS A O 1
ATOM 555 N N . ARG A 1 73 ? -13.936 -2.782 21.796 1.00 63.00 73 ARG A N 1
ATOM 556 C CA . ARG A 1 73 ? -14.175 -4.010 22.550 1.00 63.00 73 ARG A CA 1
ATOM 557 C C . ARG A 1 73 ? -15.323 -4.702 21.822 1.00 63.00 73 ARG A C 1
ATOM 559 O O . ARG A 1 73 ? -16.383 -4.109 21.672 1.00 63.00 73 ARG A O 1
ATOM 566 N N . ILE A 1 74 ? -15.081 -5.893 21.284 1.00 60.47 74 ILE A N 1
ATOM 567 C CA . ILE A 1 74 ? -16.173 -6.733 20.795 1.00 60.47 74 ILE A CA 1
ATOM 568 C C . ILE A 1 74 ? -16.901 -7.186 22.060 1.00 60.47 74 ILE A C 1
ATOM 570 O O . ILE A 1 74 ? -16.393 -8.040 22.785 1.00 60.47 74 ILE A O 1
ATOM 574 N N . GLU A 1 75 ? -18.019 -6.543 22.384 1.00 52.53 75 GLU A N 1
ATOM 575 C CA . GLU A 1 75 ? -18.962 -7.084 23.354 1.00 52.53 75 GLU A CA 1
ATOM 576 C C . GLU A 1 75 ? -19.616 -8.280 22.675 1.00 52.53 75 GLU A C 1
ATOM 578 O O . GLU A 1 75 ? -20.428 -8.143 21.763 1.00 52.53 75 GLU A O 1
ATOM 583 N N . VAL A 1 76 ? -19.160 -9.475 23.047 1.00 58.75 76 VAL A N 1
ATOM 584 C CA . VAL A 1 76 ? -19.957 -10.672 22.820 1.00 58.75 76 VAL A CA 1
ATOM 585 C C . VAL A 1 76 ? -21.215 -10.471 23.653 1.00 58.75 76 VAL A C 1
ATOM 587 O O . VAL A 1 76 ? -21.146 -10.467 24.880 1.00 58.75 76 VAL A O 1
ATOM 590 N N . GLU A 1 77 ? -22.346 -10.216 23.001 1.00 53.19 77 GLU A N 1
ATOM 591 C CA . GLU A 1 77 ? -23.647 -10.297 23.653 1.00 53.19 77 GLU A CA 1
ATOM 592 C C . GLU A 1 77 ? -23.807 -11.745 24.125 1.00 53.19 77 GLU A C 1
ATOM 594 O O . GLU A 1 77 ? -24.228 -12.637 23.387 1.00 53.19 77 GLU A O 1
ATOM 599 N N . LEU A 1 78 ? -23.390 -12.008 25.364 1.00 56.88 78 LEU A N 1
ATOM 600 C CA . LEU A 1 78 ? -23.870 -13.149 26.116 1.00 56.88 78 LEU A CA 1
ATOM 601 C C . LEU A 1 78 ? -25.361 -12.884 26.294 1.00 56.88 78 LEU A C 1
ATOM 603 O O . LEU A 1 78 ? -25.765 -12.115 27.159 1.00 56.88 78 LEU A O 1
ATOM 607 N N . PHE A 1 79 ? -26.163 -13.454 25.399 1.00 45.38 79 PHE A N 1
ATOM 608 C CA . PHE A 1 79 ? -27.610 -13.486 25.512 1.00 45.38 79 PHE A CA 1
ATOM 609 C C . PHE A 1 79 ? -27.931 -14.203 26.827 1.00 45.38 79 PHE A C 1
ATOM 611 O O . PHE A 1 79 ? -27.921 -15.435 26.890 1.00 45.38 79 PHE A O 1
ATOM 618 N N . GLU A 1 80 ? -28.118 -13.441 27.905 1.00 46.16 80 GLU A N 1
ATOM 619 C CA . GLU A 1 80 ? -28.534 -13.972 29.194 1.00 46.16 80 GLU A CA 1
ATOM 620 C C . GLU A 1 80 ? -29.911 -14.609 29.008 1.00 46.16 80 GLU A C 1
ATOM 622 O O . GLU A 1 80 ? -30.948 -13.948 29.010 1.00 46.16 80 GLU A O 1
ATOM 627 N N . ARG A 1 81 ? -29.928 -15.932 28.823 1.00 50.44 81 ARG A N 1
ATOM 628 C CA . ARG A 1 81 ? -31.123 -16.747 29.019 1.00 50.44 81 ARG A CA 1
ATOM 629 C C . ARG A 1 81 ? -31.413 -16.781 30.515 1.00 50.44 81 ARG A C 1
ATOM 631 O O . ARG A 1 81 ? -31.073 -17.734 31.209 1.00 50.44 81 ARG A O 1
ATOM 638 N N . THR A 1 82 ? -32.032 -15.717 31.004 1.00 38.53 82 THR A N 1
ATOM 639 C CA . THR A 1 82 ? -3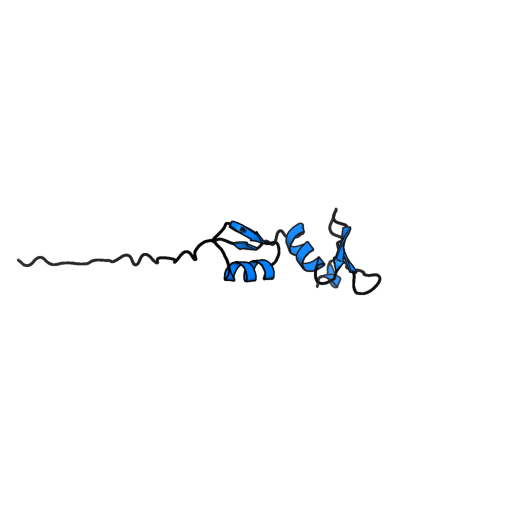2.697 -15.669 32.299 1.00 38.53 82 THR A CA 1
ATOM 640 C C . THR A 1 82 ? -33.881 -16.641 32.276 1.00 38.53 82 THR A C 1
ATOM 642 O O . THR A 1 82 ? -34.956 -16.343 31.769 1.00 38.53 82 THR A O 1
ATOM 645 N N . LEU A 1 83 ? -33.691 -17.848 32.813 1.00 50.69 83 LEU A N 1
ATOM 646 C CA . LEU A 1 83 ? -34.795 -18.678 33.295 1.00 50.69 83 LEU A CA 1
ATOM 647 C C . LEU A 1 83 ? -34.932 -18.431 34.796 1.00 50.69 83 LEU A C 1
ATOM 649 O O . LEU A 1 83 ? -34.419 -19.188 35.613 1.00 50.69 83 LEU A O 1
ATOM 653 N N . VAL A 1 84 ? -35.614 -17.343 35.154 1.00 48.94 84 VAL A N 1
ATOM 654 C CA . VAL A 1 84 ? -36.185 -17.189 36.495 1.00 48.94 84 VAL A CA 1
ATOM 655 C C . VAL A 1 84 ? -37.572 -17.821 36.432 1.00 48.94 84 VAL A C 1
ATOM 657 O O . VAL A 1 84 ? -38.529 -17.190 35.991 1.00 48.94 84 VAL A O 1
ATOM 660 N N . PHE A 1 85 ? -37.676 -19.098 36.797 1.00 38.41 85 PHE A N 1
ATOM 661 C CA . PHE A 1 85 ? -38.964 -19.737 37.057 1.00 38.41 85 PHE A CA 1
ATOM 662 C C . PHE A 1 85 ? -39.163 -19.791 38.571 1.00 38.41 85 PHE A C 1
ATOM 664 O O . PHE A 1 85 ? -38.981 -20.824 39.204 1.00 38.41 85 PHE A O 1
ATOM 671 N N . GLU A 1 86 ? -39.506 -18.647 39.159 1.00 39.28 86 GLU A N 1
ATOM 672 C CA . GLU A 1 86 ? -40.132 -18.604 40.477 1.00 39.28 86 GLU A CA 1
ATOM 673 C C . GLU A 1 86 ? -41.603 -18.251 40.296 1.00 39.28 86 GLU A C 1
ATOM 675 O O . GLU A 1 86 ? -41.940 -17.100 40.027 1.00 39.28 86 GLU A O 1
ATOM 680 N N . ARG A 1 87 ? -42.481 -19.239 40.486 1.00 47.19 87 ARG A N 1
ATOM 681 C CA . ARG A 1 87 ? -43.769 -19.032 41.154 1.00 47.19 87 ARG A CA 1
ATOM 682 C C . ARG A 1 87 ? -44.107 -20.276 41.958 1.00 47.19 87 ARG A C 1
ATOM 684 O O . ARG A 1 87 ? -44.579 -21.269 41.416 1.00 47.19 87 ARG A O 1
ATOM 691 N N . SER A 1 88 ? -43.857 -20.175 43.255 1.00 41.31 88 SER A N 1
ATOM 692 C CA . SER A 1 88 ? -44.569 -20.922 44.281 1.00 41.31 88 SER A CA 1
ATOM 693 C C . SER A 1 88 ? -46.072 -20.669 44.144 1.00 41.31 88 SER A C 1
ATOM 695 O O . SER A 1 88 ? -46.494 -19.513 44.189 1.00 41.31 88 SER A O 1
ATOM 697 N N . LEU A 1 89 ? -46.843 -21.743 43.989 1.00 42.00 89 LEU A N 1
ATOM 698 C CA . LEU A 1 89 ? -48.106 -22.025 44.678 1.00 42.00 89 LEU A CA 1
ATOM 699 C C . LEU A 1 89 ? -48.247 -23.548 44.754 1.00 42.00 89 LEU A C 1
ATOM 701 O O . LEU A 1 89 ? -48.027 -24.197 43.708 1.00 42.00 89 LEU A O 1
#

Radius of gyration: 24.67 Å; chains: 1; bounding box: 72×29×64 Å

Organism: NCBI:txid930992

Sequence (89 aa):
HLCSVHGCRGADDTTLTCWWDGCAQHMEKCAIVKHIQAIHLGVTYPCRRCGITFAGKRSFELHLLGCPAPKKRIEVELFERTLVFERSL

pLDDT: mean 76.02, std 18.18, range [38.41, 95.06]